Protein AF-A0A955FF19-F1 (afdb_monomer)

Sequence (134 aa):
MKRLKTLMLLVLVSFGAALALSAGITSSDAFQVGKGFGFGPPPVQQKMADAGEYKITRRGFPATYKEVQSFKSSGEQAYETSYDSRPFSLALMVTNIVFWVSLLVSVLAPITIFWRPVTKPKDTVKPELKPEQV

Foldseek 3Di:
DVVVVVVVVVLVVLLVVLVCQFAPDKDKDKDWAAAQDWDDDPVDTDGHRATWIWMWIWGHDPQQTWIKIKTWGPDPDTDIDIDGPDHHDPVSSVVSSVVSSVVVCVVVVCVVVVPDPPPPPDPPDDPPDDDDDD

Mean predicted aligned error: 12.78 Å

Structure (mmCIF, N/CA/C/O backbone):
data_AF-A0A955FF19-F1
#
_entry.id   AF-A0A955FF19-F1
#
loop_
_atom_site.group_PDB
_atom_site.id
_atom_site.type_symbol
_atom_site.label_atom_id
_atom_site.label_alt_id
_atom_site.label_comp_id
_atom_site.label_asym_id
_atom_site.label_entity_id
_atom_site.label_seq_id
_atom_site.pdbx_PDB_ins_code
_atom_site.Cartn_x
_atom_site.Cartn_y
_atom_site.Cartn_z
_atom_site.occupancy
_atom_site.B_iso_or_equiv
_atom_site.auth_seq_id
_atom_site.auth_comp_id
_atom_site.auth_asym_id
_atom_si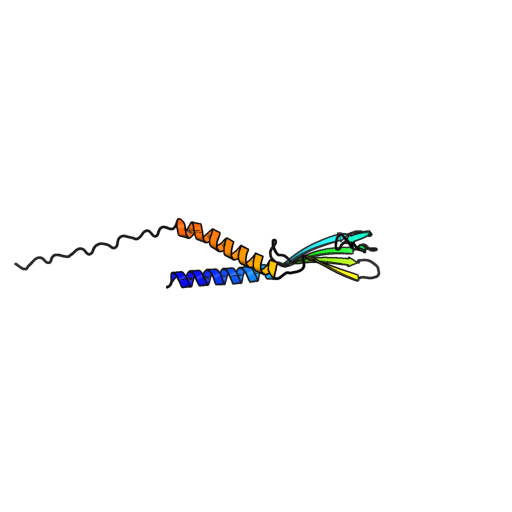te.auth_atom_id
_atom_site.pdbx_PDB_model_num
ATOM 1 N N . MET A 1 1 ? -19.520 10.782 33.755 1.00 59.53 1 MET A N 1
ATOM 2 C CA . MET A 1 1 ? -18.474 11.596 33.082 1.00 59.53 1 MET A CA 1
ATOM 3 C C . MET A 1 1 ? -17.121 10.889 32.926 1.00 59.53 1 MET A C 1
ATOM 5 O O . MET A 1 1 ? -16.577 10.954 31.834 1.00 59.53 1 MET A O 1
ATOM 9 N N . LYS A 1 2 ? -16.565 10.199 33.942 1.00 73.56 2 LYS A N 1
ATOM 10 C CA . LYS A 1 2 ? -15.239 9.538 33.827 1.00 73.56 2 LYS A CA 1
ATOM 11 C C . LYS A 1 2 ? -15.148 8.509 32.683 1.00 73.56 2 LYS A C 1
ATOM 13 O O . LYS A 1 2 ? -14.228 8.595 31.887 1.00 73.56 2 LYS A O 1
ATOM 18 N N . ARG A 1 3 ? -16.143 7.622 32.537 1.00 73.69 3 ARG A N 1
ATOM 19 C CA . ARG A 1 3 ? -16.153 6.584 31.482 1.00 73.69 3 ARG A CA 1
ATOM 20 C C . ARG A 1 3 ? -16.189 7.144 30.054 1.00 73.69 3 ARG A C 1
ATOM 22 O O . ARG A 1 3 ? -15.506 6.618 29.188 1.00 73.69 3 ARG A O 1
ATOM 29 N N . LEU A 1 4 ? -16.929 8.232 29.827 1.00 80.00 4 LEU A N 1
ATOM 30 C CA . LEU A 1 4 ? -16.990 8.898 28.520 1.00 80.00 4 LEU A CA 1
ATOM 31 C C . LEU A 1 4 ? -15.634 9.508 28.138 1.00 80.00 4 LEU A C 1
ATOM 33 O O . LEU A 1 4 ? -15.186 9.348 27.009 1.00 80.00 4 LEU A O 1
ATOM 37 N N . LYS A 1 5 ? -14.950 10.143 29.102 1.00 81.06 5 LYS A N 1
ATOM 38 C CA . LYS A 1 5 ? -13.595 10.677 28.897 1.00 81.06 5 LYS A CA 1
ATOM 39 C C . LYS A 1 5 ? -12.596 9.566 28.558 1.00 81.06 5 LYS A C 1
ATOM 41 O O . LYS A 1 5 ? -11.790 9.740 27.654 1.00 81.06 5 LYS A O 1
ATOM 46 N N . THR A 1 6 ? -12.681 8.416 29.229 1.00 79.88 6 THR A N 1
ATOM 47 C CA . THR A 1 6 ? -11.831 7.249 28.935 1.00 79.88 6 THR A CA 1
ATOM 48 C C . THR A 1 6 ? -12.092 6.674 27.540 1.00 79.88 6 THR A C 1
ATOM 50 O O . THR A 1 6 ? -11.144 6.348 26.835 1.00 79.88 6 THR A O 1
ATOM 53 N N . LEU A 1 7 ? -13.357 6.596 27.113 1.00 79.31 7 LEU A N 1
ATOM 54 C CA . LEU A 1 7 ? -13.724 6.157 25.761 1.00 79.31 7 LEU A CA 1
ATOM 55 C C . LEU A 1 7 ? -13.207 7.115 24.683 1.00 79.31 7 LEU A C 1
ATOM 57 O O . LEU A 1 7 ? -12.599 6.659 23.720 1.00 79.31 7 LEU A O 1
ATOM 61 N N . MET A 1 8 ? -13.376 8.432 24.859 1.00 82.19 8 MET A N 1
ATOM 62 C CA . MET A 1 8 ? -12.806 9.413 23.924 1.00 82.19 8 MET A CA 1
ATOM 63 C C . MET A 1 8 ? -11.282 9.309 23.842 1.00 82.19 8 MET A C 1
ATOM 65 O O . MET A 1 8 ? -10.732 9.380 22.747 1.00 82.19 8 MET A O 1
ATOM 69 N N . LEU A 1 9 ? -10.603 9.105 24.976 1.00 85.88 9 LEU A N 1
ATOM 70 C CA . LEU A 1 9 ? -9.153 8.923 25.003 1.00 85.88 9 LEU A CA 1
ATOM 71 C C . LEU A 1 9 ? -8.731 7.670 24.220 1.00 85.88 9 LEU A C 1
ATOM 73 O O . LEU A 1 9 ? -7.794 7.737 23.434 1.00 85.88 9 LEU A O 1
ATOM 77 N N . LEU A 1 10 ? -9.444 6.549 24.378 1.00 81.69 10 LEU A N 1
ATOM 78 C CA . LEU A 1 10 ? -9.181 5.315 23.628 1.00 81.69 10 LEU A CA 1
ATOM 79 C C . LEU A 1 10 ? -9.371 5.496 22.120 1.00 81.69 10 LEU A C 1
ATOM 81 O O . LEU A 1 10 ? -8.536 5.038 21.344 1.00 81.69 10 LEU A O 1
ATOM 85 N N . VAL A 1 11 ? -10.429 6.197 21.704 1.00 83.06 11 VAL A N 1
ATOM 86 C CA . VAL A 1 11 ? -10.655 6.510 20.286 1.00 83.06 11 VAL A CA 1
ATOM 87 C C . VAL A 1 11 ? -9.518 7.378 19.746 1.00 83.06 11 VAL A C 1
ATOM 89 O O . VAL A 1 11 ? -8.954 7.054 18.704 1.00 83.06 11 VAL A O 1
ATOM 92 N N . LEU A 1 12 ? -9.110 8.418 20.478 1.00 84.38 12 LEU A N 1
ATOM 93 C CA . LEU A 1 12 ? -7.982 9.277 20.101 1.00 84.38 12 LEU A CA 1
ATOM 94 C C . LEU A 1 12 ? -6.666 8.504 19.979 1.00 84.38 12 LEU A C 1
ATOM 96 O O . LEU A 1 12 ? -5.945 8.676 18.998 1.00 84.38 12 LEU A O 1
ATOM 100 N N . VAL A 1 13 ? -6.369 7.621 20.933 1.00 85.19 13 VAL A N 1
ATOM 101 C CA . VAL A 1 13 ? -5.174 6.768 20.890 1.00 85.19 13 VAL A CA 1
ATOM 102 C C . VAL A 1 13 ? -5.230 5.813 19.698 1.00 85.19 13 VAL A C 1
ATOM 104 O O . VAL A 1 13 ? -4.233 5.669 18.995 1.00 85.19 13 VAL A O 1
ATOM 107 N N . SER A 1 14 ? -6.390 5.213 19.410 1.00 80.25 14 SER A N 1
ATOM 108 C CA . SER A 1 14 ? -6.561 4.341 18.240 1.00 80.25 14 SER A CA 1
ATOM 109 C C . SER A 1 14 ? -6.368 5.095 16.924 1.00 80.25 14 SER A C 1
ATOM 111 O O . SER A 1 14 ? -5.740 4.578 16.006 1.00 80.25 14 SER A O 1
ATOM 113 N N . PHE A 1 15 ? -6.831 6.345 16.857 1.00 81.31 15 PHE A N 1
ATOM 114 C CA . PHE A 1 15 ? -6.663 7.201 15.691 1.00 81.31 15 PHE A CA 1
ATOM 115 C C . PHE A 1 15 ? -5.192 7.583 15.493 1.00 81.31 15 PHE A C 1
ATOM 117 O O . PHE A 1 15 ? -4.665 7.470 14.388 1.00 81.31 15 PHE A O 1
ATOM 124 N N . GLY A 1 16 ? -4.496 7.954 16.573 1.00 81.44 16 GLY A N 1
ATOM 125 C CA . GLY A 1 16 ? -3.055 8.208 16.543 1.00 81.44 16 GLY A CA 1
ATOM 126 C C . GLY A 1 16 ? -2.250 6.977 16.116 1.00 81.44 16 GLY A C 1
ATOM 127 O O . GLY A 1 16 ? -1.365 7.084 15.269 1.00 81.44 16 GLY A O 1
ATOM 128 N N . ALA A 1 17 ? -2.599 5.796 16.632 1.00 80.44 17 ALA A N 1
ATOM 129 C CA . ALA A 1 17 ? -1.980 4.535 16.234 1.00 80.44 17 ALA A CA 1
ATOM 130 C C . ALA A 1 17 ? -2.246 4.206 14.755 1.00 80.44 17 ALA A C 1
ATOM 132 O O . ALA A 1 17 ? -1.321 3.836 14.037 1.00 80.44 17 ALA A O 1
ATOM 133 N N . ALA A 1 18 ? -3.476 4.401 14.272 1.00 75.38 18 ALA A N 1
ATOM 134 C CA . ALA A 1 18 ? -3.834 4.190 12.871 1.00 75.38 18 ALA A CA 1
ATOM 135 C C . ALA A 1 18 ? -3.022 5.092 11.930 1.00 75.38 18 ALA A C 1
ATOM 137 O O . ALA A 1 18 ? -2.519 4.618 10.909 1.00 75.38 18 ALA A O 1
ATOM 138 N N . LEU A 1 19 ? -2.843 6.368 12.292 1.00 76.69 19 LEU A N 1
ATOM 139 C CA . LEU A 1 19 ? -2.000 7.302 11.544 1.00 76.69 19 LEU A CA 1
ATOM 140 C C . LEU A 1 19 ? -0.532 6.863 11.548 1.00 76.69 19 LEU A C 1
ATOM 142 O O . LEU A 1 19 ? 0.080 6.771 10.483 1.00 76.69 19 LEU A O 1
ATOM 146 N N . ALA A 1 20 ? 0.017 6.517 12.714 1.00 77.38 20 ALA A N 1
ATOM 147 C CA . ALA A 1 20 ? 1.400 6.060 12.834 1.00 77.38 20 ALA A CA 1
ATOM 148 C C . ALA A 1 20 ? 1.663 4.789 12.010 1.00 77.38 20 ALA A C 1
ATOM 150 O O . ALA A 1 20 ? 2.654 4.715 11.288 1.00 77.38 20 ALA A O 1
ATOM 151 N N . LEU A 1 21 ? 0.752 3.814 12.044 1.00 73.31 21 LEU A N 1
ATOM 152 C CA . LEU A 1 21 ? 0.864 2.573 11.271 1.00 73.31 21 LEU A CA 1
ATOM 153 C C . LEU A 1 21 ? 0.669 2.802 9.765 1.00 73.31 21 LEU A C 1
ATOM 155 O O . LEU A 1 21 ? 1.285 2.113 8.954 1.00 73.31 21 LEU A O 1
ATOM 159 N N . SER A 1 22 ? -0.141 3.793 9.378 1.00 66.94 22 SER A N 1
ATOM 160 C CA . SER A 1 22 ? -0.335 4.158 7.971 1.00 66.94 22 SER A CA 1
ATOM 161 C C . SER A 1 22 ? 0.881 4.837 7.337 1.00 66.94 22 SER A C 1
ATOM 163 O O . SER A 1 22 ? 1.088 4.695 6.135 1.00 66.94 22 SER A O 1
ATOM 165 N N . ALA A 1 23 ? 1.695 5.540 8.128 1.00 66.94 23 ALA A N 1
ATOM 166 C CA . ALA A 1 23 ? 2.880 6.247 7.645 1.00 66.94 23 ALA A CA 1
ATOM 167 C C . ALA A 1 23 ? 4.194 5.488 7.908 1.00 66.94 23 ALA A C 1
ATOM 169 O O . ALA A 1 23 ? 5.148 5.634 7.148 1.00 66.94 23 ALA A O 1
ATOM 170 N N . GLY A 1 24 ? 4.258 4.693 8.980 1.00 65.69 24 GLY A N 1
ATOM 171 C CA . GLY A 1 24 ? 5.508 4.130 9.496 1.00 65.69 24 GLY A CA 1
ATOM 172 C C . GLY A 1 24 ? 5.918 2.782 8.905 1.00 65.69 24 GLY A C 1
ATOM 173 O O . GLY A 1 24 ? 7.107 2.474 8.874 1.00 65.69 24 GLY A O 1
ATOM 174 N N . ILE A 1 25 ? 4.976 1.971 8.415 1.00 76.12 25 ILE A N 1
ATOM 175 C CA . ILE A 1 25 ? 5.311 0.649 7.870 1.00 76.12 25 ILE A CA 1
ATOM 176 C C . ILE A 1 25 ? 5.825 0.827 6.444 1.00 76.12 25 ILE A C 1
ATOM 178 O O . ILE A 1 25 ? 5.057 1.094 5.525 1.00 76.12 25 ILE A O 1
ATOM 182 N N . THR A 1 26 ? 7.132 0.681 6.255 1.00 81.81 26 THR A N 1
ATOM 183 C CA . THR A 1 26 ? 7.737 0.594 4.925 1.00 81.81 26 THR A CA 1
ATOM 184 C C . THR A 1 26 ? 8.362 -0.780 4.773 1.00 81.81 26 THR A C 1
ATOM 186 O O . THR A 1 26 ? 9.166 -1.185 5.609 1.00 81.81 26 THR A O 1
ATOM 189 N N . SER A 1 27 ? 8.005 -1.494 3.712 1.00 85.31 27 SER A N 1
ATOM 190 C CA . SER A 1 27 ? 8.688 -2.720 3.309 1.00 85.31 27 SER A CA 1
ATOM 191 C C . SER A 1 27 ? 9.228 -2.556 1.900 1.00 85.31 27 SER A C 1
ATOM 193 O O . SER A 1 27 ? 8.665 -1.831 1.077 1.00 85.31 27 SER A O 1
ATOM 195 N N . SER A 1 28 ? 10.357 -3.192 1.623 1.00 88.12 28 SER A N 1
ATOM 196 C CA . SER A 1 28 ? 10.916 -3.199 0.283 1.00 88.12 28 SER A CA 1
ATOM 197 C C . SER A 1 28 ? 11.502 -4.554 -0.041 1.00 88.12 28 SER A C 1
ATOM 199 O O . SER A 1 28 ? 12.319 -5.050 0.730 1.00 88.12 28 SER A O 1
ATOM 201 N N . ASP A 1 29 ? 11.138 -5.077 -1.202 1.00 91.88 29 ASP A N 1
ATOM 202 C CA . ASP A 1 29 ? 11.701 -6.296 -1.765 1.00 91.88 29 ASP A CA 1
ATOM 203 C C . ASP A 1 29 ? 12.514 -5.916 -3.001 1.00 91.88 29 ASP A C 1
ATOM 205 O O . ASP A 1 29 ? 12.029 -5.155 -3.840 1.00 91.88 29 ASP A O 1
ATOM 209 N N . ALA A 1 30 ? 13.744 -6.412 -3.106 1.00 92.19 30 ALA A N 1
ATOM 210 C CA . ALA A 1 30 ? 14.621 -6.174 -4.247 1.00 92.19 30 ALA A CA 1
ATOM 211 C C . ALA A 1 30 ? 15.022 -7.505 -4.888 1.00 92.19 30 ALA A C 1
ATOM 213 O O . ALA A 1 30 ? 15.313 -8.481 -4.197 1.00 92.19 30 ALA A O 1
ATOM 214 N N . PHE A 1 31 ? 15.038 -7.529 -6.215 1.00 91.81 31 PHE A N 1
ATOM 215 C CA . PHE A 1 31 ? 15.278 -8.704 -7.037 1.00 91.81 31 PHE A CA 1
ATOM 216 C C . PHE A 1 31 ? 16.259 -8.347 -8.145 1.00 91.81 31 PHE A C 1
ATOM 218 O O . PHE A 1 31 ? 16.102 -7.331 -8.816 1.00 91.81 31 PHE A O 1
ATOM 225 N N . GLN A 1 32 ? 17.245 -9.206 -8.380 1.00 92.62 32 GLN A N 1
ATOM 226 C CA . GLN A 1 32 ? 18.091 -9.085 -9.562 1.00 92.62 32 GLN A CA 1
ATOM 227 C C . GLN 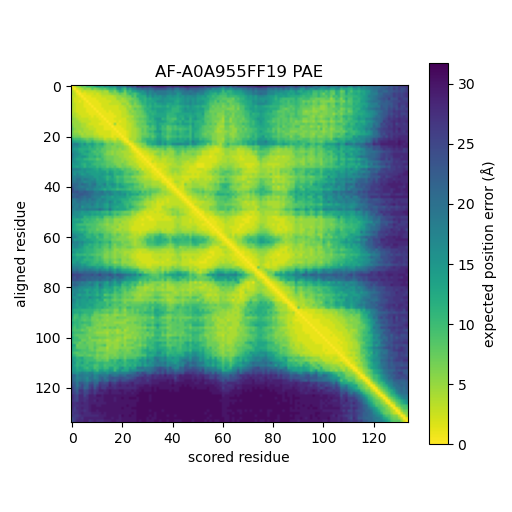A 1 32 ? 17.366 -9.705 -10.752 1.00 92.62 32 GLN A C 1
ATOM 229 O O . GLN A 1 32 ? 16.916 -10.850 -10.684 1.00 92.62 32 GLN A O 1
ATOM 234 N N . VAL A 1 33 ? 17.237 -8.947 -11.834 1.00 91.56 33 VAL A N 1
ATOM 235 C CA . VAL A 1 33 ? 16.519 -9.359 -13.040 1.00 91.56 33 VAL A CA 1
ATOM 236 C C . VAL A 1 33 ? 17.433 -9.289 -14.259 1.00 91.56 33 VAL A C 1
ATOM 238 O O . VAL A 1 33 ? 18.308 -8.429 -14.374 1.00 91.56 33 VAL A O 1
ATOM 241 N N . GLY A 1 34 ? 17.245 -10.242 -15.169 1.00 89.81 34 GLY A N 1
ATOM 242 C CA . GLY A 1 34 ? 18.005 -10.323 -16.412 1.00 89.81 34 GLY A CA 1
ATOM 243 C C . GLY A 1 34 ? 17.536 -9.325 -17.470 1.00 89.81 34 GLY A C 1
ATOM 244 O O . GLY A 1 34 ? 16.493 -8.681 -17.340 1.00 89.81 34 GLY A O 1
ATOM 245 N N . LYS A 1 35 ? 18.302 -9.248 -18.563 1.00 88.31 35 LYS A N 1
ATOM 246 C CA . LYS A 1 35 ? 17.940 -8.471 -19.756 1.00 88.31 35 LYS A CA 1
ATOM 247 C C . LYS A 1 35 ? 16.569 -8.895 -20.289 1.00 88.31 35 LYS A C 1
ATOM 249 O O . LYS A 1 35 ? 16.237 -10.079 -20.285 1.00 88.31 35 LYS A O 1
ATOM 254 N N . GLY A 1 36 ? 15.791 -7.937 -20.784 1.00 84.25 36 GLY A N 1
ATOM 255 C CA . GLY A 1 36 ? 14.453 -8.181 -21.323 1.00 84.25 36 GLY A CA 1
ATOM 256 C C . GLY A 1 36 ? 13.348 -8.273 -20.268 1.00 84.25 36 GLY A C 1
ATOM 257 O O . GLY A 1 36 ? 12.205 -8.564 -20.629 1.00 84.25 36 GLY A O 1
ATOM 258 N N . PHE A 1 37 ? 13.654 -8.012 -18.991 1.00 88.44 37 PHE A N 1
ATOM 259 C CA . PHE A 1 37 ? 12.653 -7.913 -17.931 1.00 88.44 37 PHE A CA 1
ATOM 260 C C . PHE A 1 37 ? 11.633 -6.812 -18.248 1.00 88.44 37 PHE 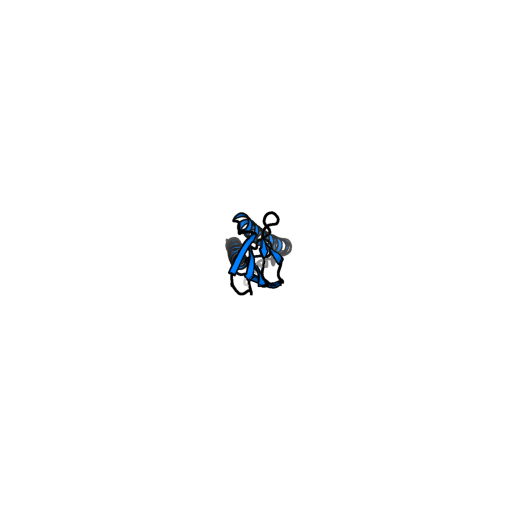A C 1
ATOM 262 O O . PHE A 1 37 ? 11.999 -5.684 -18.579 1.00 88.44 37 PHE A O 1
ATOM 269 N N . GLY A 1 38 ? 10.348 -7.156 -18.175 1.00 85.81 38 GLY A N 1
ATOM 270 C CA . GLY A 1 38 ? 9.243 -6.228 -18.394 1.00 85.81 38 GLY A CA 1
ATOM 271 C C . GLY A 1 38 ? 8.662 -5.756 -17.069 1.00 85.81 38 GLY A C 1
ATOM 272 O O . GLY A 1 38 ? 8.289 -6.590 -16.246 1.00 85.81 38 GLY A O 1
ATOM 273 N N . PHE A 1 39 ? 8.535 -4.445 -16.873 1.00 86.06 39 PHE A N 1
ATOM 274 C CA . PHE A 1 39 ? 7.839 -3.890 -15.710 1.00 86.06 39 PHE A CA 1
ATOM 275 C C . PHE A 1 39 ? 7.019 -2.645 -16.076 1.00 86.06 39 PHE A C 1
ATOM 277 O O . PHE A 1 39 ? 7.212 -2.042 -17.133 1.00 86.06 39 PHE A O 1
ATOM 284 N N . GLY A 1 40 ? 6.062 -2.289 -15.218 1.00 82.00 40 GLY A N 1
ATOM 285 C CA . GLY A 1 40 ? 5.125 -1.186 -15.442 1.00 82.00 40 GLY A CA 1
ATOM 286 C C . GLY A 1 40 ? 3.669 -1.645 -15.609 1.00 82.00 40 GLY A C 1
ATOM 287 O O . GLY A 1 40 ? 3.361 -2.829 -15.436 1.00 82.00 40 GLY A O 1
ATOM 288 N N . PRO A 1 41 ? 2.749 -0.713 -15.921 1.00 79.12 41 PRO A N 1
ATOM 289 C CA . PRO A 1 41 ? 1.328 -1.016 -16.072 1.00 79.12 41 PRO A CA 1
ATOM 290 C C . PRO A 1 41 ? 1.101 -2.065 -17.172 1.00 79.12 41 PRO A C 1
ATOM 292 O O . PRO A 1 41 ? 1.751 -1.965 -18.213 1.00 79.12 41 PRO A O 1
ATOM 295 N N . PRO A 1 42 ? 0.134 -2.997 -17.032 1.00 77.94 42 PRO A N 1
ATOM 296 C CA . PRO A 1 42 ? -0.177 -3.983 -18.072 1.00 77.94 42 PRO A CA 1
ATOM 297 C C . PRO A 1 42 ? -0.307 -3.421 -19.505 1.00 77.94 42 PRO A C 1
ATOM 299 O O . PRO A 1 42 ? 0.230 -4.049 -20.413 1.00 77.94 42 PRO A O 1
ATOM 302 N N . PRO A 1 43 ? -0.941 -2.250 -19.749 1.00 80.12 43 PRO A N 1
ATOM 303 C CA . PRO A 1 43 ? -1.056 -1.706 -21.107 1.00 80.12 43 PRO A CA 1
ATOM 304 C C . PRO A 1 43 ? 0.223 -1.050 -21.662 1.00 80.12 43 PRO A C 1
ATOM 306 O O . PRO A 1 43 ? 0.284 -0.787 -22.858 1.00 80.12 43 PRO A O 1
ATOM 309 N N . VAL A 1 44 ? 1.231 -0.759 -20.833 1.00 81.94 44 VAL A N 1
ATOM 310 C CA . VAL A 1 44 ? 2.461 -0.032 -21.221 1.00 81.94 44 VAL A CA 1
ATOM 311 C C . VAL A 1 44 ? 3.701 -0.624 -20.538 1.00 81.94 44 VAL A C 1
ATOM 313 O O . VAL A 1 44 ? 4.586 0.100 -20.084 1.00 81.94 44 VAL A O 1
ATOM 316 N N . GLN A 1 45 ? 3.771 -1.955 -20.445 1.00 82.31 45 GLN A N 1
ATOM 317 C CA . GLN A 1 45 ? 4.950 -2.631 -19.902 1.00 82.31 45 GLN A CA 1
ATOM 318 C C . GLN A 1 45 ? 6.195 -2.268 -20.715 1.00 82.31 45 GLN A C 1
ATOM 320 O O . GLN A 1 45 ? 6.269 -2.515 -21.920 1.00 82.31 45 GLN A O 1
ATOM 325 N N . GLN A 1 46 ? 7.191 -1.709 -20.036 1.00 82.06 46 GLN A N 1
ATOM 326 C CA . GLN A 1 46 ? 8.476 -1.385 -20.631 1.00 82.06 46 GLN A CA 1
ATOM 327 C C . GLN A 1 46 ? 9.411 -2.574 -20.450 1.00 82.06 46 GLN A C 1
ATOM 329 O O . GLN A 1 4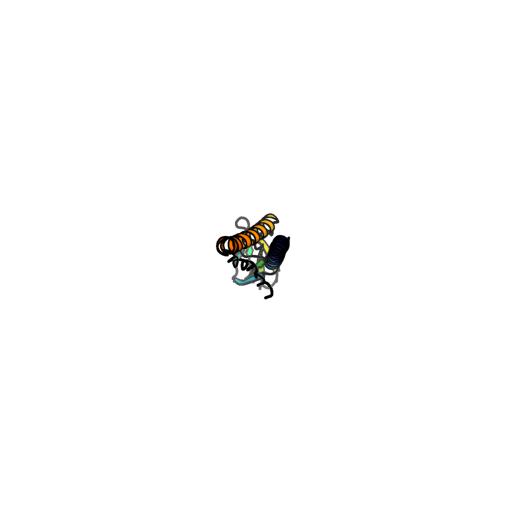6 ? 9.618 -3.043 -19.330 1.00 82.06 46 GLN A O 1
ATOM 334 N N . LYS A 1 47 ? 9.984 -3.061 -21.552 1.00 87.44 47 LYS A N 1
ATOM 335 C CA . LYS A 1 47 ? 11.046 -4.069 -21.514 1.00 87.44 47 LYS A CA 1
ATOM 336 C C . LYS A 1 47 ? 12.392 -3.378 -21.379 1.00 87.44 47 LYS A C 1
ATOM 338 O O . LYS A 1 47 ? 12.739 -2.536 -22.203 1.00 87.44 47 LYS A O 1
ATOM 343 N N . MET A 1 48 ? 13.143 -3.757 -20.358 1.00 86.31 48 MET A N 1
ATOM 344 C CA . MET A 1 48 ? 14.465 -3.208 -20.093 1.00 86.31 48 MET A CA 1
ATOM 345 C C . MET A 1 48 ? 15.496 -3.870 -21.010 1.00 86.31 48 MET A C 1
ATOM 347 O O . MET A 1 48 ? 15.524 -5.095 -21.149 1.00 86.31 48 MET A O 1
ATOM 351 N N . ALA A 1 49 ? 16.339 -3.059 -21.651 1.00 84.75 49 ALA A N 1
ATOM 352 C CA . ALA A 1 49 ? 17.415 -3.549 -22.518 1.00 84.75 49 ALA A CA 1
ATOM 353 C C . ALA A 1 49 ? 18.561 -4.194 -21.715 1.00 84.75 49 ALA A C 1
ATOM 355 O O . ALA A 1 49 ? 19.241 -5.103 -22.198 1.00 84.75 49 ALA A O 1
ATOM 356 N N . ASP A 1 50 ? 18.721 -3.760 -20.466 1.00 86.88 50 ASP A N 1
ATOM 357 C CA . ASP A 1 50 ? 19.800 -4.157 -19.573 1.00 86.88 50 ASP A CA 1
ATOM 358 C C . ASP A 1 50 ? 19.299 -5.056 -18.440 1.00 86.88 50 ASP A C 1
ATOM 360 O O . ASP A 1 50 ? 18.107 -5.105 -18.131 1.00 86.88 50 ASP A O 1
ATOM 364 N N . ALA A 1 51 ? 20.233 -5.779 -17.820 1.00 89.12 51 ALA A N 1
ATOM 365 C CA . ALA A 1 51 ? 19.988 -6.403 -16.528 1.00 89.12 51 ALA A CA 1
ATOM 366 C C . ALA A 1 51 ? 19.999 -5.317 -15.442 1.00 89.12 51 ALA A C 1
ATOM 368 O O . ALA A 1 51 ? 20.501 -4.210 -15.655 1.00 89.12 51 ALA A O 1
ATOM 369 N N . GLY A 1 52 ? 19.443 -5.620 -14.276 1.00 90.94 52 GLY A N 1
ATOM 370 C CA . GLY A 1 52 ? 19.403 -4.643 -13.201 1.00 90.94 52 GLY A CA 1
ATOM 371 C C . GLY A 1 52 ? 18.701 -5.134 -11.953 1.00 90.94 52 GLY A C 1
ATOM 372 O O . GLY A 1 52 ? 18.315 -6.297 -11.842 1.00 90.94 52 GLY A O 1
ATOM 373 N N . GLU A 1 53 ? 18.517 -4.210 -11.021 1.00 92.56 53 GLU A N 1
ATOM 374 C CA . GLU A 1 53 ? 17.777 -4.443 -9.792 1.00 92.56 53 GLU A CA 1
ATOM 375 C C . GLU A 1 53 ? 16.347 -3.931 -9.956 1.00 92.56 53 GLU A C 1
ATOM 377 O O . GLU A 1 53 ? 16.116 -2.752 -10.221 1.00 92.56 53 GLU A O 1
ATOM 382 N N . TYR A 1 54 ? 15.382 -4.822 -9.779 1.00 91.12 54 TYR A N 1
ATOM 383 C CA . TYR A 1 54 ? 13.973 -4.494 -9.665 1.00 91.12 54 TYR A CA 1
ATOM 384 C C . TYR A 1 54 ? 13.578 -4.439 -8.193 1.00 91.12 54 TYR A C 1
ATOM 386 O O . TYR A 1 54 ? 13.825 -5.380 -7.442 1.00 91.12 54 TYR A O 1
ATOM 394 N N . LYS A 1 55 ? 12.933 -3.357 -7.772 1.00 92.50 55 LYS A N 1
ATOM 395 C CA . LYS A 1 55 ? 12.566 -3.117 -6.382 1.00 92.50 55 LYS A CA 1
ATOM 396 C C . LYS A 1 55 ? 11.093 -2.765 -6.261 1.00 92.50 55 LYS A C 1
ATOM 398 O O . LYS A 1 55 ? 10.590 -1.873 -6.935 1.00 92.50 55 LYS A O 1
ATOM 403 N N . ILE A 1 56 ? 10.405 -3.422 -5.338 1.00 91.69 56 ILE A N 1
ATOM 404 C CA . ILE A 1 56 ? 9.039 -3.088 -4.945 1.00 91.69 56 ILE A CA 1
ATOM 405 C C . ILE A 1 56 ? 9.109 -2.451 -3.567 1.00 91.69 56 ILE A C 1
ATOM 407 O O . ILE A 1 56 ? 9.481 -3.103 -2.598 1.00 91.69 56 ILE A O 1
ATOM 411 N N . THR A 1 57 ? 8.747 -1.178 -3.467 1.00 90.00 57 THR A N 1
ATOM 412 C CA . THR A 1 57 ? 8.655 -0.457 -2.196 1.00 90.00 57 THR A CA 1
ATOM 413 C C . THR A 1 57 ? 7.192 -0.258 -1.834 1.00 90.00 57 THR A C 1
ATOM 415 O O . THR A 1 57 ? 6.443 0.387 -2.567 1.00 90.00 57 THR A O 1
ATOM 418 N N . ARG A 1 58 ? 6.786 -0.773 -0.675 1.00 88.31 58 ARG A N 1
ATOM 419 C CA . ARG A 1 58 ? 5.440 -0.624 -0.123 1.00 88.31 58 ARG A CA 1
ATOM 420 C C . ARG A 1 58 ? 5.483 0.302 1.081 1.00 88.31 58 ARG A C 1
ATOM 422 O O . ARG A 1 58 ? 6.327 0.139 1.958 1.00 88.31 58 ARG A O 1
ATOM 429 N N . ARG A 1 59 ? 4.583 1.282 1.125 1.00 84.06 59 ARG A N 1
ATOM 430 C CA . ARG A 1 59 ? 4.455 2.233 2.237 1.00 84.06 59 ARG A CA 1
ATOM 431 C C . ARG A 1 59 ? 3.030 2.241 2.770 1.00 84.06 59 ARG A C 1
ATOM 433 O O . ARG A 1 59 ? 2.097 2.519 2.023 1.00 84.06 59 ARG A O 1
ATOM 440 N N . GLY A 1 60 ? 2.886 1.978 4.059 1.00 76.88 60 GLY A N 1
ATOM 441 C CA . GLY A 1 60 ? 1.633 1.938 4.798 1.00 76.88 60 GLY A CA 1
ATOM 442 C C . GLY A 1 60 ? 1.168 0.527 5.144 1.00 76.88 60 GLY A C 1
ATOM 443 O O . GLY A 1 60 ? 1.898 -0.454 5.014 1.00 76.88 60 GLY A O 1
ATOM 444 N N . PHE A 1 61 ? -0.065 0.434 5.634 1.00 74.94 61 PHE A N 1
ATOM 445 C CA . PHE A 1 61 ? -0.638 -0.818 6.117 1.00 74.94 61 PHE A CA 1
ATOM 446 C C . PHE A 1 61 ? -0.952 -1.787 4.955 1.00 74.94 61 PHE A C 1
ATOM 448 O O . PHE A 1 61 ? -1.382 -1.318 3.903 1.00 74.94 61 PHE A O 1
ATOM 455 N N . PRO A 1 62 ? -0.824 -3.123 5.112 1.00 71.19 62 PRO A N 1
ATOM 456 C CA . PRO A 1 62 ? -1.017 -4.099 4.026 1.00 71.19 62 PRO A CA 1
ATOM 457 C C . PRO A 1 62 ? -2.353 -4.037 3.264 1.00 71.19 62 PRO A C 1
ATOM 459 O O . PRO A 1 62 ? -2.433 -4.519 2.141 1.00 71.19 62 PRO A O 1
ATOM 462 N N . ALA A 1 63 ? -3.402 -3.434 3.822 1.00 70.38 63 ALA A N 1
ATOM 463 C CA . ALA A 1 63 ? -4.664 -3.229 3.105 1.00 70.38 63 ALA A CA 1
ATOM 464 C C . ALA A 1 63 ? -4.705 -1.931 2.271 1.00 70.38 63 ALA A C 1
ATOM 466 O O . ALA A 1 63 ? -5.510 -1.811 1.353 1.00 70.38 63 ALA A O 1
ATOM 467 N N . THR A 1 64 ? -3.860 -0.948 2.587 1.00 74.75 64 THR A N 1
ATOM 468 C CA . THR A 1 64 ? -3.942 0.427 2.060 1.00 74.75 64 THR A CA 1
ATOM 469 C C . THR A 1 64 ? -2.587 0.973 1.622 1.00 74.75 64 THR A C 1
ATOM 471 O O . THR A 1 64 ? -2.409 2.188 1.524 1.00 74.75 64 THR A O 1
ATOM 474 N N . TYR A 1 65 ? -1.609 0.092 1.418 1.00 78.94 65 TYR A N 1
ATOM 475 C CA . TYR A 1 65 ? -0.247 0.493 1.116 1.00 78.94 65 TYR A CA 1
ATOM 476 C C . TYR A 1 65 ? -0.152 1.098 -0.282 1.00 78.94 65 TYR A C 1
ATOM 478 O O . TYR A 1 65 ? -0.750 0.620 -1.249 1.00 78.94 65 TYR A O 1
ATOM 486 N N . LYS A 1 66 ? 0.670 2.138 -0.377 1.00 83.00 66 LYS A N 1
ATOM 487 C CA . LYS A 1 66 ? 1.193 2.647 -1.636 1.00 83.00 66 LYS A CA 1
ATOM 488 C C . LYS A 1 66 ? 2.271 1.686 -2.127 1.00 83.00 66 LYS A C 1
ATOM 490 O O . LYS A 1 66 ? 3.141 1.325 -1.338 1.00 83.00 66 LYS A O 1
ATOM 495 N N . GLU A 1 67 ? 2.241 1.295 -3.396 1.00 87.38 67 GLU A N 1
ATOM 496 C CA . GLU A 1 67 ? 3.265 0.428 -3.996 1.00 87.38 67 GLU A CA 1
ATOM 497 C C . GLU A 1 67 ? 3.968 1.137 -5.147 1.00 87.38 67 GLU A C 1
ATOM 499 O O . GLU A 1 67 ? 3.365 1.406 -6.188 1.00 87.38 67 GLU A O 1
ATOM 504 N N . VAL A 1 68 ? 5.260 1.386 -4.956 1.00 88.81 68 VAL A N 1
ATOM 505 C CA . VAL A 1 68 ? 6.166 1.925 -5.966 1.00 88.81 68 VAL A CA 1
ATOM 506 C C . VAL A 1 68 ? 7.020 0.778 -6.476 1.00 88.81 68 VAL A C 1
ATOM 508 O O . VAL A 1 68 ? 7.707 0.121 -5.696 1.00 88.81 68 VAL A O 1
ATOM 511 N N . GLN A 1 69 ? 7.000 0.558 -7.779 1.00 90.19 69 GLN A N 1
ATOM 512 C CA . GLN A 1 69 ? 7.882 -0.386 -8.447 1.00 90.19 69 GLN A CA 1
ATOM 513 C C . GLN A 1 69 ? 8.979 0.419 -9.137 1.00 90.19 69 GLN A C 1
ATOM 515 O O . GLN A 1 69 ? 8.675 1.334 -9.899 1.00 90.19 69 GLN A O 1
ATOM 520 N N . SER A 1 70 ? 10.241 0.125 -8.854 1.00 89.69 70 SER A N 1
ATOM 521 C CA . SER A 1 70 ? 11.384 0.765 -9.496 1.00 89.69 70 SER A CA 1
ATOM 522 C C . SER A 1 70 ? 12.327 -0.258 -10.103 1.00 89.69 70 SER A C 1
ATOM 524 O O . SER A 1 70 ? 12.397 -1.408 -9.677 1.00 89.69 70 SER A O 1
ATOM 526 N N . PHE A 1 71 ? 13.042 0.164 -11.132 1.00 90.50 71 PHE A N 1
ATOM 527 C CA . PHE A 1 71 ? 14.084 -0.607 -11.776 1.00 90.50 71 PHE A CA 1
ATOM 528 C C . PHE A 1 71 ? 15.312 0.270 -11.939 1.00 90.50 71 PHE A C 1
ATOM 530 O O . PHE A 1 71 ? 15.219 1.392 -12.439 1.00 90.50 71 PHE A O 1
ATOM 537 N N . LYS A 1 72 ? 16.458 -0.267 -11.540 1.00 90.06 72 LYS A N 1
ATOM 538 C CA . LYS A 1 72 ? 17.764 0.361 -11.670 1.00 90.06 72 LYS A CA 1
ATOM 539 C C . LYS A 1 72 ? 18.639 -0.496 -12.577 1.00 90.06 72 LYS A C 1
ATOM 541 O O . LYS A 1 72 ? 18.953 -1.633 -12.228 1.00 90.06 72 LYS A O 1
ATOM 546 N N . SER A 1 73 ? 19.043 0.056 -13.718 1.00 88.81 73 S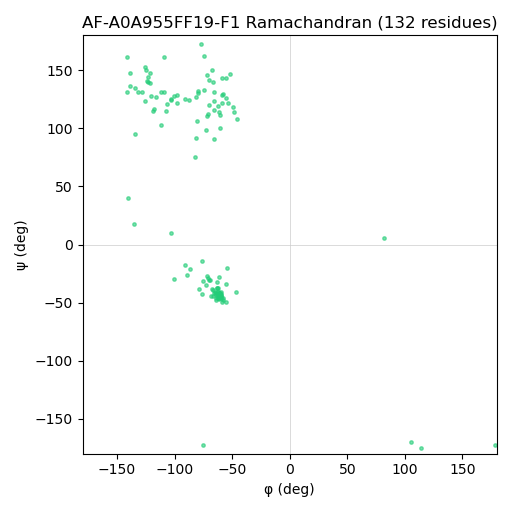ER A N 1
ATOM 547 C CA . SER A 1 73 ? 19.934 -0.623 -14.665 1.00 88.81 73 SER A CA 1
ATOM 548 C C . SER A 1 73 ? 21.330 -0.819 -14.070 1.00 88.81 73 SER A C 1
ATOM 550 O O . SER A 1 73 ? 21.861 0.076 -13.407 1.00 88.81 73 SER A O 1
ATOM 552 N N . SER A 1 74 ? 21.927 -1.986 -14.326 1.00 84.31 74 SER A N 1
ATOM 553 C CA . SER A 1 74 ? 23.329 -2.298 -14.021 1.00 84.31 74 SER A CA 1
ATOM 554 C C . SER A 1 74 ? 24.240 -2.263 -15.259 1.00 84.31 74 SER A C 1
ATOM 556 O O . SER A 1 74 ? 25.389 -2.698 -15.183 1.00 84.31 74 SER A O 1
ATOM 558 N N . GLY A 1 75 ? 23.737 -1.767 -16.397 1.00 75.62 75 GLY A N 1
ATOM 559 C CA . GLY A 1 75 ? 24.495 -1.605 -17.642 1.00 75.62 75 GLY A CA 1
ATOM 560 C C . GLY A 1 75 ? 25.479 -0.425 -17.636 1.00 75.62 75 GLY A C 1
ATOM 561 O O . GLY A 1 75 ? 25.676 0.243 -16.623 1.00 75.62 75 GLY A O 1
ATOM 562 N N . GLU A 1 76 ? 26.082 -0.142 -18.797 1.00 67.19 76 GLU A N 1
ATOM 563 C CA . GLU A 1 76 ? 27.063 0.950 -18.968 1.00 67.19 76 GLU A CA 1
ATOM 564 C C . GLU A 1 76 ? 26.477 2.342 -18.680 1.00 67.19 76 GLU A C 1
ATOM 566 O O . GLU A 1 76 ? 27.195 3.243 -18.248 1.00 67.19 76 GLU A O 1
ATOM 571 N N . GLN A 1 77 ? 25.165 2.515 -18.873 1.00 70.88 77 GLN A N 1
ATOM 572 C CA . GLN A 1 77 ? 24.427 3.714 -18.483 1.00 70.88 77 GLN A CA 1
ATOM 573 C C . GLN A 1 77 ? 23.466 3.369 -17.345 1.00 70.88 77 GLN A C 1
ATOM 575 O O . GLN A 1 77 ? 22.410 2.775 -17.558 1.00 70.88 77 GLN A O 1
ATOM 580 N N . ALA A 1 78 ? 23.832 3.746 -16.121 1.00 74.56 78 ALA A N 1
ATOM 581 C CA . ALA A 1 78 ? 22.968 3.573 -14.962 1.00 74.56 78 ALA A CA 1
ATOM 582 C C . ALA A 1 78 ? 21.788 4.555 -15.039 1.00 74.56 78 ALA A C 1
ATOM 584 O O . ALA A 1 78 ? 21.963 5.765 -14.904 1.00 74.56 78 ALA A O 1
ATOM 585 N N . TYR A 1 79 ? 20.581 4.028 -15.227 1.00 79.38 79 TYR A N 1
ATOM 586 C CA . TYR A 1 79 ? 19.333 4.778 -15.111 1.00 79.38 79 TYR A CA 1
ATOM 587 C C . TYR A 1 79 ? 18.404 4.099 -14.110 1.00 79.38 79 TYR A C 1
ATOM 589 O O . TYR A 1 79 ? 18.434 2.878 -13.936 1.00 79.38 79 TYR A O 1
ATOM 597 N N . GLU A 1 80 ? 17.573 4.901 -13.452 1.00 83.25 80 GLU A N 1
ATOM 598 C CA . GLU A 1 80 ? 16.522 4.426 -12.562 1.00 83.25 80 GLU A CA 1
ATOM 599 C C . GLU A 1 80 ? 15.177 4.917 -13.085 1.00 83.25 80 GLU A C 1
ATOM 601 O O . GLU A 1 80 ? 14.988 6.101 -13.362 1.00 83.25 80 GLU A O 1
ATOM 606 N N . THR A 1 81 ? 14.242 3.992 -13.242 1.00 84.12 81 THR A N 1
ATOM 607 C CA . THR A 1 81 ? 12.866 4.281 -13.636 1.00 84.12 81 THR A CA 1
ATOM 608 C C . THR A 1 81 ? 11.935 3.732 -12.570 1.00 84.12 81 THR A C 1
ATOM 610 O O . THR A 1 81 ? 12.182 2.674 -11.994 1.00 84.12 81 THR A O 1
ATOM 613 N N . SER A 1 82 ? 10.888 4.482 -12.244 1.00 86.19 82 SER A N 1
ATOM 614 C CA . SER A 1 82 ? 9.930 4.093 -11.217 1.00 86.19 82 SER A CA 1
ATOM 615 C C . SER A 1 82 ? 8.513 4.401 -11.656 1.00 86.19 82 SER A C 1
ATOM 617 O O . SER A 1 82 ? 8.253 5.357 -12.385 1.00 86.19 82 SER A O 1
ATOM 619 N N . TYR A 1 83 ? 7.592 3.560 -11.209 1.00 84.38 83 TYR A N 1
ATOM 620 C CA . TYR A 1 83 ? 6.178 3.679 -11.487 1.00 84.38 83 TYR A CA 1
ATOM 621 C C . TYR A 1 83 ? 5.363 3.374 -10.228 1.00 84.38 83 TYR A C 1
ATOM 623 O O . TYR A 1 83 ? 5.620 2.415 -9.495 1.00 84.38 83 TYR A O 1
ATOM 631 N N . ASP A 1 84 ? 4.352 4.206 -9.990 1.00 84.44 84 ASP A N 1
ATOM 632 C CA . ASP A 1 84 ? 3.397 4.041 -8.900 1.00 84.44 84 ASP A CA 1
ATOM 633 C C . ASP A 1 84 ? 2.312 3.030 -9.296 1.00 84.44 84 ASP A C 1
ATOM 635 O O . ASP A 1 84 ? 1.287 3.377 -9.881 1.00 84.44 84 ASP A O 1
ATOM 639 N N . SER A 1 85 ? 2.546 1.758 -8.971 1.00 82.12 85 SER A N 1
ATOM 640 C CA . SER A 1 85 ? 1.612 0.659 -9.258 1.00 82.12 85 SER A CA 1
ATOM 641 C C . SER A 1 85 ? 0.330 0.717 -8.426 1.00 82.12 85 SER A C 1
ATOM 643 O O . SER A 1 85 ? -0.738 0.320 -8.892 1.00 82.12 85 SER A O 1
ATOM 645 N N . ARG A 1 86 ? 0.417 1.253 -7.204 1.00 81.69 86 ARG A N 1
ATOM 646 C CA . ARG A 1 86 ? -0.737 1.586 -6.363 1.00 81.69 86 ARG A CA 1
ATOM 647 C C . ARG A 1 86 ? -0.524 2.973 -5.769 1.00 81.69 86 ARG A C 1
ATOM 649 O O . ARG A 1 86 ? 0.158 3.074 -4.747 1.00 81.69 86 ARG A O 1
ATOM 656 N N . PRO A 1 87 ? -1.064 4.038 -6.387 1.00 78.12 87 PRO A N 1
ATOM 657 C CA . PRO A 1 87 ? -0.906 5.384 -5.864 1.00 78.12 87 PRO A CA 1
ATOM 658 C C . PRO A 1 87 ? -1.659 5.545 -4.542 1.00 78.12 87 PRO A C 1
ATOM 660 O O . PRO A 1 87 ? -2.694 4.922 -4.299 1.00 78.12 87 PRO A O 1
ATOM 663 N N . PHE A 1 88 ? -1.142 6.422 -3.685 1.00 73.00 88 PHE A N 1
ATOM 664 C CA . PHE A 1 88 ? -1.832 6.781 -2.454 1.00 73.00 88 PHE A CA 1
ATOM 665 C C . PHE A 1 88 ? -3.128 7.527 -2.783 1.00 73.00 88 PHE A C 1
ATOM 667 O O . PHE A 1 88 ? -3.121 8.485 -3.554 1.00 73.00 88 PHE A O 1
ATOM 674 N N . SER A 1 89 ? -4.232 7.103 -2.173 1.00 78.25 89 SER A N 1
ATOM 675 C CA . SER A 1 89 ? -5.536 7.747 -2.309 1.00 78.25 89 SER A CA 1
ATOM 676 C C . SER A 1 89 ? -6.075 8.123 -0.935 1.00 78.25 89 SER A C 1
ATOM 678 O O . SER A 1 89 ? -5.979 7.343 0.015 1.00 78.25 89 SER A O 1
ATOM 680 N N . LEU A 1 90 ? -6.707 9.295 -0.834 1.00 78.06 90 LEU A N 1
ATOM 681 C CA . LEU A 1 90 ? -7.414 9.721 0.378 1.00 78.06 90 LEU A CA 1
ATOM 682 C C . LEU A 1 90 ? -8.474 8.697 0.808 1.00 78.06 90 LEU A C 1
ATOM 684 O O . LEU A 1 90 ? -8.651 8.462 2.001 1.00 78.06 90 LEU A O 1
ATOM 688 N N . ALA A 1 91 ? -9.121 8.028 -0.150 1.00 79.25 91 ALA A N 1
ATOM 689 C CA . ALA A 1 91 ? -10.086 6.972 0.141 1.00 79.25 91 ALA A CA 1
ATOM 690 C C . ALA A 1 91 ? -9.439 5.787 0.883 1.00 79.25 91 ALA A C 1
ATOM 692 O O . ALA A 1 91 ? -10.037 5.236 1.808 1.00 79.25 91 ALA A O 1
ATOM 693 N N . LEU A 1 92 ? -8.196 5.429 0.539 1.00 76.06 92 LEU A N 1
ATOM 694 C CA . LEU A 1 92 ? -7.442 4.379 1.232 1.00 76.06 92 LEU A CA 1
ATOM 695 C C . LEU A 1 92 ? -7.088 4.802 2.664 1.00 76.06 92 LEU A C 1
ATOM 697 O O . LEU A 1 92 ? -7.210 3.997 3.583 1.00 76.06 92 LEU A O 1
ATOM 701 N N . MET A 1 93 ? -6.736 6.072 2.885 1.00 75.81 93 MET A N 1
ATOM 702 C CA . MET A 1 93 ? -6.498 6.599 4.234 1.00 75.81 93 MET A CA 1
ATOM 703 C C . MET A 1 93 ? -7.757 6.519 5.107 1.00 75.81 93 MET A C 1
ATOM 705 O O . MET A 1 93 ? -7.697 6.029 6.235 1.00 75.81 93 MET A O 1
ATOM 709 N N . VAL A 1 94 ? -8.907 6.947 4.573 1.00 81.44 94 VAL A N 1
ATOM 710 C CA . VAL A 1 94 ? -10.200 6.857 5.271 1.00 81.44 94 VAL A CA 1
ATOM 711 C C . VAL A 1 94 ? -10.551 5.401 5.573 1.00 81.44 94 VAL A C 1
ATOM 713 O O . VAL A 1 94 ? -10.927 5.085 6.698 1.00 81.44 94 VAL A O 1
ATOM 716 N N . THR A 1 95 ? -10.360 4.499 4.609 1.00 81.25 95 THR A N 1
ATOM 717 C CA . THR A 1 95 ? -10.621 3.062 4.790 1.00 81.25 95 THR A CA 1
ATOM 718 C C . THR A 1 95 ? -9.754 2.468 5.901 1.00 81.25 95 THR A C 1
ATOM 720 O O . THR A 1 95 ? -10.259 1.720 6.735 1.00 81.25 95 THR A O 1
ATOM 723 N N . ASN A 1 96 ? -8.473 2.847 5.974 1.00 79.00 96 ASN A N 1
ATOM 724 C CA . ASN A 1 96 ? -7.585 2.420 7.055 1.00 79.00 96 ASN A CA 1
ATOM 725 C C . ASN A 1 96 ? -8.079 2.918 8.424 1.00 79.00 96 ASN A C 1
ATOM 727 O O . ASN A 1 96 ? -8.144 2.145 9.375 1.00 79.00 96 ASN A O 1
ATOM 731 N N . ILE A 1 97 ? -8.474 4.191 8.528 1.00 78.56 97 ILE A N 1
ATOM 732 C CA . ILE A 1 97 ? -9.022 4.758 9.771 1.00 78.56 97 ILE A CA 1
ATOM 73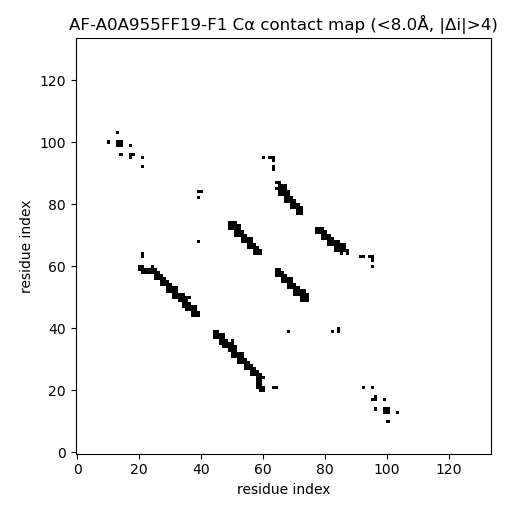3 C C . ILE A 1 97 ? -10.276 3.993 10.208 1.00 78.56 97 ILE A C 1
ATOM 735 O O . ILE A 1 97 ? -10.371 3.581 11.364 1.00 78.56 97 ILE A O 1
ATOM 739 N N . VAL A 1 98 ? -11.222 3.780 9.288 1.00 84.12 98 VAL A N 1
ATOM 740 C CA . VAL A 1 98 ? -12.466 3.049 9.569 1.00 84.12 98 VAL A CA 1
ATOM 741 C C . VAL A 1 98 ? -12.155 1.632 10.040 1.00 84.12 98 VAL A C 1
ATOM 743 O O . VAL A 1 98 ? -12.690 1.213 11.060 1.00 84.12 98 VAL A O 1
ATOM 746 N N . PHE A 1 99 ? -11.237 0.929 9.371 1.00 83.81 99 PHE A N 1
ATOM 747 C CA . PHE A 1 99 ? -10.808 -0.411 9.769 1.00 83.81 99 PHE A CA 1
ATOM 748 C C . PHE A 1 99 ? -10.306 -0.455 11.220 1.00 83.81 99 PHE A C 1
ATOM 750 O O . PHE A 1 99 ? -10.772 -1.282 12.003 1.00 83.81 99 PHE A O 1
ATOM 757 N N . TRP A 1 100 ? -9.412 0.458 11.614 1.00 79.88 100 TRP A N 1
ATOM 758 C CA . TRP A 1 100 ? -8.866 0.493 12.976 1.00 79.88 100 TRP A CA 1
ATOM 759 C C . TRP A 1 100 ? -9.910 0.845 14.037 1.00 79.88 100 TRP A C 1
ATOM 761 O O . TRP A 1 100 ? -9.917 0.248 15.116 1.00 79.88 100 TRP A O 1
ATOM 771 N N . VAL A 1 101 ? -10.821 1.773 13.736 1.00 82.75 101 VAL A N 1
ATOM 772 C CA . VAL A 1 101 ? -11.923 2.121 14.644 1.00 82.75 101 VAL A CA 1
ATOM 773 C C . VAL A 1 101 ? -12.893 0.946 14.790 1.00 82.75 101 VAL A C 1
ATOM 775 O O . VAL A 1 101 ? -13.276 0.602 15.908 1.00 82.75 101 VAL A O 1
ATOM 778 N N . SER A 1 102 ? -13.256 0.281 13.691 1.00 84.50 102 SER A N 1
ATOM 779 C CA . SER A 1 102 ? -14.105 -0.913 13.715 1.00 84.50 102 SER A CA 1
ATOM 780 C C . SER A 1 102 ? -13.454 -2.061 14.483 1.00 84.50 102 SER A C 1
ATOM 782 O O . SER A 1 102 ? -14.130 -2.724 15.268 1.00 84.50 102 SER A O 1
ATOM 784 N N . LEU A 1 103 ? -12.143 -2.262 14.323 1.00 84.69 103 LEU A N 1
ATOM 785 C CA . LEU A 1 103 ? -11.386 -3.254 15.081 1.00 84.69 103 LEU A CA 1
ATOM 786 C C . LEU A 1 103 ? -11.431 -2.953 16.584 1.00 84.69 103 LEU A C 1
ATOM 788 O O . LEU A 1 103 ? -11.725 -3.844 17.379 1.00 84.69 103 LEU A O 1
ATOM 792 N N . LEU A 1 104 ? -11.219 -1.693 16.978 1.00 84.12 104 LEU A N 1
ATOM 793 C CA . LEU A 1 104 ? -11.320 -1.265 18.375 1.00 84.12 104 LEU A CA 1
ATOM 794 C C . LEU A 1 104 ? -12.713 -1.566 18.950 1.00 84.12 104 LEU A C 1
ATOM 796 O O . LEU A 1 104 ? -12.822 -2.139 20.034 1.00 84.12 104 LEU A O 1
ATOM 800 N N . VAL A 1 105 ? -13.777 -1.210 18.225 1.00 84.19 105 VAL A N 1
ATOM 801 C CA . VAL A 1 105 ? -15.162 -1.475 18.647 1.00 84.19 105 VAL A CA 1
ATOM 802 C C . VAL A 1 105 ? -15.423 -2.977 18.756 1.00 84.19 105 VAL A C 1
ATOM 804 O O . VAL A 1 105 ? -16.006 -3.416 19.745 1.00 84.19 105 VAL A O 1
ATOM 807 N N . SER A 1 106 ? -14.949 -3.774 17.795 1.00 86.00 106 SER A N 1
ATOM 808 C CA . SER A 1 106 ? -15.103 -5.231 17.802 1.00 86.00 106 SER A CA 1
ATOM 809 C C . SER A 1 106 ? -14.389 -5.900 18.978 1.00 86.00 106 SER A C 1
ATOM 811 O O . SER A 1 106 ? -14.870 -6.916 19.469 1.00 86.00 106 SER A O 1
ATOM 813 N N . VAL A 1 107 ? -13.261 -5.354 19.440 1.00 84.62 107 VAL A N 1
ATOM 814 C CA . VAL A 1 107 ? -12.541 -5.861 20.620 1.00 84.62 107 VAL A CA 1
ATOM 815 C C . VAL A 1 107 ? -13.204 -5.393 21.917 1.00 84.62 107 VAL A C 1
ATOM 817 O O . VAL A 1 107 ? -13.301 -6.155 22.877 1.00 84.62 107 VAL A O 1
ATOM 820 N N . LEU A 1 108 ? -13.698 -4.153 21.957 1.00 80.69 108 LEU A N 1
ATOM 821 C CA . LEU A 1 108 ? -14.360 -3.597 23.137 1.00 80.69 108 LEU A CA 1
ATOM 822 C C . LEU A 1 108 ? -15.753 -4.190 23.374 1.00 80.69 108 LEU A C 1
ATOM 824 O O . LEU A 1 108 ? -16.134 -4.347 24.529 1.00 80.69 108 LEU A O 1
ATOM 828 N N . ALA A 1 109 ? -16.514 -4.519 22.327 1.00 80.44 109 ALA A N 1
ATOM 829 C CA . ALA A 1 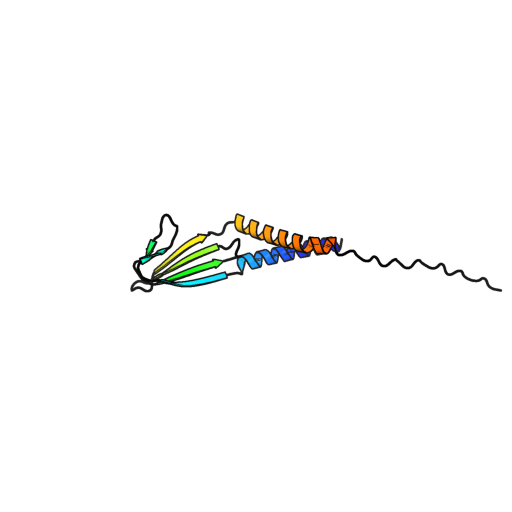109 ? -17.898 -4.977 22.459 1.00 80.44 109 ALA A CA 1
ATOM 830 C C . ALA A 1 109 ? -18.052 -6.266 23.301 1.00 80.44 109 ALA A C 1
ATOM 832 O O . ALA A 1 109 ? -18.880 -6.275 24.211 1.00 80.44 109 ALA A O 1
ATOM 833 N N . PRO A 1 110 ? -17.247 -7.329 23.116 1.00 79.69 110 PRO A N 1
ATOM 834 C CA . PRO A 1 110 ? -17.285 -8.492 24.001 1.00 79.69 110 PRO A CA 1
ATOM 835 C C . PRO A 1 110 ? -16.907 -8.133 25.442 1.00 79.69 110 PRO A C 1
ATOM 837 O O . PRO A 1 110 ? -17.564 -8.569 26.384 1.00 79.69 110 PRO A O 1
ATOM 840 N N . ILE A 1 111 ? -15.884 -7.293 25.627 1.00 76.62 111 ILE A N 1
ATOM 841 C CA . ILE A 1 111 ? -15.430 -6.874 26.958 1.00 76.62 111 ILE A CA 1
ATOM 842 C C . ILE A 1 111 ? -16.552 -6.124 27.681 1.00 76.62 111 ILE A C 1
ATOM 844 O O . ILE A 1 111 ? -16.793 -6.366 28.856 1.00 76.62 111 ILE A O 1
ATOM 848 N N . THR A 1 112 ? -17.287 -5.245 27.003 1.00 71.88 112 THR A N 1
ATOM 849 C CA . THR A 1 112 ? -18.373 -4.484 27.634 1.00 71.88 112 THR A CA 1
ATOM 850 C C . THR A 1 112 ? -19.632 -5.313 27.881 1.00 71.88 112 THR A C 1
ATOM 852 O O . THR A 1 112 ? -20.323 -5.054 28.865 1.00 71.88 112 THR A O 1
ATOM 855 N N . ILE A 1 113 ? -19.927 -6.307 27.037 1.00 71.19 113 ILE A N 1
ATOM 856 C CA . ILE A 1 113 ? -21.101 -7.181 27.185 1.00 71.19 113 ILE A CA 1
ATOM 857 C C . ILE A 1 113 ? -20.887 -8.224 28.291 1.00 71.19 113 ILE A C 1
ATOM 859 O O . ILE A 1 113 ? -21.786 -8.454 29.100 1.00 71.19 113 ILE A O 1
ATOM 863 N N . PHE A 1 114 ? -19.703 -8.839 28.364 1.00 74.62 114 PHE A N 1
ATOM 864 C CA . PHE A 1 114 ? -19.433 -9.929 29.310 1.00 74.62 114 PHE A CA 1
ATOM 865 C C . PHE A 1 114 ? -18.875 -9.461 30.659 1.00 74.62 114 PHE A C 1
ATOM 867 O O . PHE A 1 114 ? -18.971 -10.190 31.648 1.00 74.62 114 PHE A O 1
ATOM 874 N N . TRP A 1 115 ? -18.345 -8.239 30.759 1.00 63.19 115 TRP A N 1
ATOM 875 C CA . TRP A 1 115 ? -17.857 -7.699 32.028 1.00 63.19 115 TRP A CA 1
ATOM 876 C C . TRP A 1 115 ? -19.014 -7.119 32.850 1.00 63.19 115 TRP A C 1
ATOM 878 O O . TRP A 1 115 ? -19.209 -5.907 32.956 1.00 63.19 115 TRP A O 1
ATOM 888 N N . ARG A 1 116 ? -19.816 -8.009 33.450 1.00 58.59 116 ARG A N 1
ATOM 889 C CA . ARG A 1 116 ? -20.794 -7.632 34.478 1.00 58.59 116 ARG A CA 1
ATOM 890 C C . ARG A 1 116 ? -20.040 -7.049 35.678 1.00 58.59 116 ARG A C 1
ATOM 892 O O . ARG A 1 116 ? -19.251 -7.770 36.293 1.00 58.59 116 ARG A O 1
ATOM 899 N N . PRO A 1 117 ? -20.271 -5.782 36.068 1.00 59.78 117 PRO A N 1
ATOM 900 C CA . PRO A 1 117 ? -19.767 -5.301 37.339 1.00 59.78 117 PRO A CA 1
ATOM 901 C C . PRO A 1 117 ? -20.496 -6.082 38.431 1.00 59.78 117 PRO A C 1
ATOM 903 O O . PRO A 1 117 ? -21.713 -5.973 38.568 1.00 59.78 117 PRO A O 1
ATOM 906 N N . VAL A 1 118 ? -19.760 -6.884 39.199 1.00 59.72 118 VAL A N 1
ATOM 907 C CA . VAL A 1 118 ? -20.263 -7.434 40.457 1.00 59.72 118 VAL A CA 1
ATOM 908 C C . VAL A 1 118 ? -20.454 -6.231 41.374 1.00 59.72 118 VAL A C 1
ATOM 910 O O . VAL A 1 118 ? -19.516 -5.761 42.017 1.00 59.72 118 VAL A O 1
ATOM 913 N N . THR A 1 119 ? -21.649 -5.643 41.362 1.00 54.84 119 THR A N 1
ATOM 914 C CA . THR A 1 119 ? -22.053 -4.678 42.377 1.00 54.84 119 THR A CA 1
ATOM 915 C C . THR A 1 119 ? -22.005 -5.420 43.698 1.00 54.84 119 THR A C 1
ATOM 917 O O . THR A 1 119 ? -22.899 -6.211 43.993 1.00 54.84 119 THR A O 1
ATOM 920 N N . LYS A 1 120 ? -20.931 -5.211 44.468 1.00 52.97 120 LYS A N 1
ATOM 921 C CA . LYS A 1 120 ? -20.896 -5.626 45.867 1.00 52.97 120 LYS A CA 1
ATOM 922 C C . LYS A 1 120 ? -22.136 -5.011 46.526 1.00 52.97 120 LYS A C 1
ATOM 924 O O . LYS A 1 120 ? -22.298 -3.789 46.409 1.00 52.97 120 LYS A O 1
ATOM 929 N N . PRO A 1 121 ? -23.037 -5.809 47.123 1.00 49.88 121 PRO A N 1
ATOM 930 C CA . PRO A 1 121 ? -24.154 -5.254 47.863 1.00 49.88 121 PRO A CA 1
ATOM 931 C C . PRO A 1 121 ? -23.572 -4.321 48.922 1.00 49.88 121 PRO A C 1
ATOM 933 O O . PRO A 1 121 ? -22.641 -4.669 49.642 1.00 49.88 121 PRO A O 1
ATOM 936 N N . LYS A 1 122 ? -24.060 -3.083 48.912 1.00 48.28 122 LYS A N 1
ATOM 937 C CA . LYS A 1 122 ? -23.753 -2.080 49.923 1.00 48.28 122 LYS A CA 1
ATOM 938 C C . LYS A 1 122 ? -24.249 -2.681 51.233 1.00 48.28 122 LYS A C 1
ATOM 940 O O . LYS A 1 122 ? -25.457 -2.879 51.352 1.00 48.28 122 LYS A O 1
ATOM 945 N N . ASP A 1 123 ? -23.338 -3.028 52.139 1.00 48.16 123 ASP A N 1
ATOM 946 C CA . ASP A 1 123 ? -23.692 -3.541 53.457 1.00 48.16 123 ASP A CA 1
ATOM 947 C C . ASP A 1 123 ? -24.743 -2.613 54.067 1.00 48.16 123 ASP A C 1
ATOM 949 O O . ASP A 1 123 ? -24.527 -1.415 54.272 1.00 48.16 123 ASP A O 1
ATOM 953 N N . THR A 1 124 ? -25.934 -3.175 54.238 1.00 46.88 124 THR A N 1
ATOM 954 C CA . THR A 1 124 ? -27.058 -2.584 54.943 1.00 46.88 124 THR A CA 1
ATOM 955 C C . THR A 1 124 ? -26.561 -2.068 56.281 1.00 46.88 124 THR A C 1
ATOM 957 O O . THR A 1 124 ? -26.080 -2.835 57.114 1.00 46.88 124 THR A O 1
ATOM 960 N N . VAL A 1 125 ? -26.687 -0.755 56.460 1.00 52.12 125 VAL A N 1
ATOM 961 C CA . VAL A 1 125 ? -26.571 -0.060 57.738 1.00 52.12 125 VAL A CA 1
ATOM 962 C C . VAL A 1 125 ? -27.386 -0.842 58.766 1.00 52.12 125 VAL A C 1
ATOM 964 O O . VAL A 1 125 ? -28.614 -0.871 58.700 1.00 52.12 125 VAL A O 1
ATOM 967 N N . LYS A 1 126 ? -26.697 -1.520 59.684 1.00 44.56 126 LYS A N 1
ATOM 968 C CA . LYS A 1 126 ? -27.307 -2.117 60.869 1.00 44.56 126 LYS A CA 1
ATOM 969 C C . LYS A 1 126 ? -27.719 -0.940 61.767 1.00 44.56 126 LYS A C 1
ATOM 971 O O . LYS A 1 126 ? -26.839 -0.156 62.123 1.00 44.56 126 LYS A O 1
ATOM 976 N N . PRO A 1 127 ? -29.003 -0.754 62.114 1.00 49.25 127 PRO A N 1
ATOM 977 C CA . PRO A 1 127 ? -29.365 0.207 63.139 1.00 49.25 127 PRO A CA 1
ATOM 978 C C . PRO A 1 127 ? -28.912 -0.374 64.478 1.00 49.25 127 PRO A C 1
ATOM 980 O O . PRO A 1 127 ? -29.433 -1.391 64.935 1.00 49.25 127 PRO A O 1
ATOM 983 N N . GLU A 1 128 ? -27.891 0.231 65.072 1.00 48.78 128 GLU A N 1
ATOM 984 C CA . GLU A 1 128 ? -27.447 -0.090 66.423 1.00 48.78 128 GLU A CA 1
ATOM 985 C C . GLU A 1 128 ? -28.494 0.470 67.398 1.00 48.78 128 GLU A C 1
ATOM 987 O O . GLU A 1 128 ? -28.555 1.672 67.661 1.00 48.78 128 GLU A O 1
ATOM 992 N N . LEU A 1 129 ? -29.398 -0.400 67.862 1.00 51.69 129 LEU A N 1
ATOM 993 C CA . LEU A 1 129 ? -30.283 -0.100 68.984 1.00 51.69 129 LEU A CA 1
ATOM 994 C C . LEU A 1 129 ? -29.413 0.155 70.222 1.00 51.69 129 LEU A C 1
ATOM 996 O O . LEU A 1 129 ? -28.764 -0.759 70.727 1.00 51.69 129 LEU A O 1
ATOM 1000 N N . LYS A 1 130 ? -29.430 1.395 70.719 1.00 47.66 130 LYS A N 1
ATOM 1001 C CA . LYS A 1 130 ? -29.000 1.724 72.083 1.00 47.66 130 LYS A CA 1
ATOM 1002 C C . LYS A 1 130 ? -29.843 0.917 73.077 1.00 47.66 130 LYS A C 1
ATOM 1004 O O . LYS A 1 130 ? -31.067 1.024 72.998 1.00 47.66 130 LYS A O 1
ATOM 1009 N N . PRO A 1 131 ? -29.252 0.199 74.042 1.00 47.94 131 PRO A N 1
ATOM 1010 C CA . PRO A 1 131 ? -29.971 -0.141 75.252 1.00 47.94 131 PRO A CA 1
ATOM 10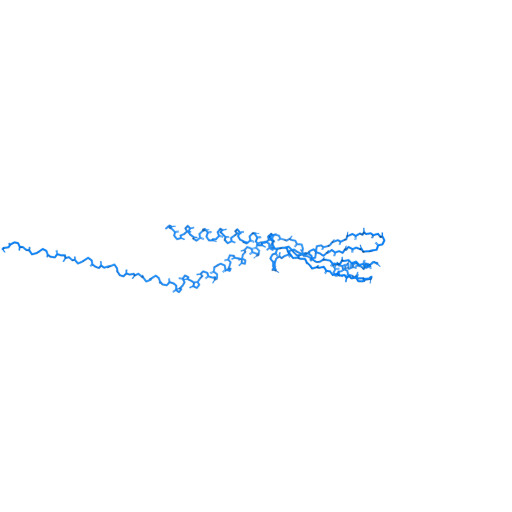11 C C . PRO A 1 131 ? -29.972 1.071 76.193 1.00 47.94 131 PRO A C 1
ATOM 1013 O O . PRO A 1 131 ? -28.943 1.709 76.427 1.00 47.94 131 PRO A O 1
ATOM 1016 N N . GLU A 1 132 ? -31.170 1.391 76.670 1.00 50.12 132 GLU A N 1
ATOM 1017 C CA . GLU A 1 132 ? -31.467 2.303 77.771 1.00 50.12 132 GLU A CA 1
ATOM 1018 C C . GLU A 1 132 ? -30.663 1.970 79.034 1.00 50.12 132 GLU A C 1
ATOM 1020 O O . GLU A 1 132 ? -30.384 0.811 79.335 1.00 50.12 132 GLU A O 1
ATOM 1025 N N . GLN A 1 133 ? -30.317 3.026 79.770 1.00 45.84 133 GLN A N 1
ATOM 1026 C CA . GLN A 1 133 ? -29.761 2.970 81.117 1.00 45.84 133 GLN A CA 1
ATOM 1027 C C . GLN A 1 133 ? -30.803 2.416 82.098 1.00 45.84 133 GLN A C 1
ATOM 1029 O O . GLN A 1 133 ? -31.852 3.042 82.237 1.00 45.84 133 GLN A O 1
ATOM 1034 N N . VAL A 1 134 ? -30.472 1.337 82.820 1.00 41.78 134 VAL A N 1
ATOM 1035 C CA . VAL A 1 134 ? -30.903 1.071 84.210 1.00 41.78 134 VAL A CA 1
ATOM 1036 C C . VAL A 1 134 ? -29.786 0.327 84.932 1.00 41.78 134 VAL A C 1
ATOM 1038 O O . VAL A 1 134 ? -29.326 -0.700 84.384 1.00 41.78 134 VAL A O 1
#

pLDDT: mean 77.15, std 12.67, range [41.78, 92.62]

Solvent-accessible surface area (backbone atoms only — not comparable to full-atom values): 7850 Å² total; per-residue (Å²): 112,71,69,59,54,54,50,53,51,51,52,52,51,50,52,53,50,42,53,48,43,44,69,64,38,68,51,73,51,77,43,84,42,58,59,61,45,67,51,70,56,89,94,63,53,45,64,35,86,43,32,27,43,39,33,44,39,34,42,19,40,95,90,53,40,24,31,38,42,35,39,35,40,69,47,98,68,72,48,73,51,74,44,67,81,33,68,82,46,73,68,38,54,53,50,50,48,53,49,48,52,50,50,51,50,65,59,44,49,58,54,64,70,70,58,70,78,80,74,72,77,75,79,74,83,74,83,80,77,78,81,80,93,129

Radius of gyration: 29.87 Å; Cα contacts (8 Å, |Δi|>4): 167; chains: 1; bounding box: 58×22×107 Å

Nearest PDB structures (foldseek):
  4geu-assembly2_D-2  TM=2.295E-01  e=2.718E+00  Caenorhabditis elegans

Secondary structure (DSSP, 8-state):
-HHHHHHHHHHHHHHHHHHHHHHH-EEEEEEEE-TT-EES-GGGPEEPSS-EEEEEEEES-TTT-EEEEEEEE-SSS--EEEEEEE---HHHHHHHHHHHHHHHHHHHHHHHHH---------------PPPP-

=== Feature glossary ===
Key to the feature types in this record:

Secondary structure (8-state, DSSP). Secondary structure is the local, repeating backbone conformation. DSSP classifies it into eight states by reading the hydrogen-bond network: three helix types (H, G, I), two β types (E, B), two non-regular types (T, S), and unstructured coil (-).

Backbone torsions (φ/ψ). Backbone dihedral angles. Every residue except chain termini has a φ (preceding-C → N → Cα → C) and a ψ (N → Cα → C → next-N). They are reported in degrees following the IUPAC sign convention. Secondary structure is essentially a statement about which (φ, ψ) basin each residue occupies.

Predicted aligned error. Predicted Aligned Error (PAE) is an AlphaFold confidence matrix: entry (i, j) is the expected error in the position of residue j, in ångströms, when the prediction is superimposed on the true structure at residue i. Low PAE within a block of residues means that block is internally rigid and well-predicted; high PAE between two blocks means their relative placement is uncertain even if each block individually is confident.

B-factor. B-factor (Debye–Waller factor) reflects atomic displacement in the crystal lattice. It is an experimental observable (units Å²), not a prediction; low values mean the atom is pinned down, high values mean it moves or is heterogeneous across the crystal.

Secondary structure (3-state, P-SEA). Three-state secondary structure (P-SEA) collapses the eight DSSP classes into helix (a), strand (b), and coil (c). P-SEA assigns these from Cα geometry alone — distances and angles — without requiring backbone oxygens, so it works on any Cα trace.

Sequence. Primary structure: the covalent order of the twenty standard amino acids along the backbone. Two proteins with the same sequence will (almost always) fold to the same structure; two with 30% identity often share a fold but not the details.

pLDDT. pLDDT is the predicted lDDT-Cα score: AlphaFold's confidence that the local environment of each residue (all inter-atomic distances within 15 Å) is correctly placed. It is a per-residue number between 0 and 100, with higher meaning more reliable.

InterPro / GO / CATH / organism. Functional annotations link the protein to curat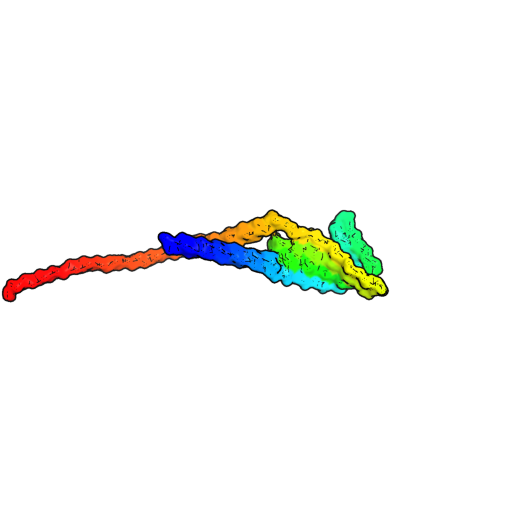ed databases. InterPro entries identify conserved domains and families by matching the sequence against member-database signatures (Pfam, PROSITE, CDD, …). Gene Ontology (GO) terms describe molecular function, biological process, and cellular component in a controlled vocabulary. CATH places the structure in a hierarchical fold classification (Class/Architecture/Topology/Homologous-superfamily). The organism is the source species.

Contact-map, Ramachandran, and PAE plots. Three diagnostic plots accompany the record. The Cα contact map visualizes the tertiary structure as a 2D adjacency matrix (8 Å cutoff, sequence-local contacts suppressed). The Ramachandran plot shows the distribution of backbone (φ, ψ) torsions, with points in the α and β basins reflecting secondary structure content. The PAE plot shows AlphaFold's inter-residue confidence as a color matrix.

mmCIF coordinates. The mmCIF table is the protein's shape written out atom by atom. For each backbone N, Cα, C, and carbonyl O, it records an (x, y, z) coordinate triple in Å plus the residue type, chain letter, and residue number.

Radius of gyration, Cα contacts, bounding box. Three whole-structure scalars: the radius of gyration (RMS distance of Cα from centroid, in Å), the count of Cα–Cα contacts (pairs closer than 8 Å and separated by more than four residues in sequence — i.e. tertiary, not local, contacts), and the bounding-box dimensions. Together they distinguish compact globular folds from extended fibres or disordered chains.

Foldseek 3Di. The Foldseek 3Di string encodes local tertiary geometry as a 20-letter alphabet — one character per residue — derived from the relative positions of nearby Cα atoms. Unlike the amino-acid sequence, 3Di is a direct function of the 3D structure, so two proteins with the same fold have similar 3Di strings even at low sequence identity.

Rendered structure images. Six rendered views show the 3D structure from the faces of a cube — i.e. along ±x, ±y, ±z. Rendering representation is drawn randomly per protein from cartoon (secondary-structure ribbons), sticks (backbone bonds), or molecular surface; coloring is either N→C rainbow (blue at the N-terminus through red at the C-terminus) or one color per chain.

Nearest PDB structures. The Foldseek neighbor list gives the closest experimentally determined structures in the PDB, ranked by structural alignment. TM-score near 1 means near-identical fold; near 0.3 means only rough topology match. This is how one finds what a novel AlphaFold prediction most resembles in the solved-structure universe.

Solvent-accessible surface area. SASA measures how much of the protein is reachable by solvent. It is computed by rolling a water-sized probe over the atomic surface and summing the exposed area (Å²). Per-residue SASA distinguishes core (buried, low SASA) from surface (exposed, high SASA) residues; total SASA is a whole-molecule size measure.